Protein AF-C0QSA9-F1 (afdb_monomer_lite)

Radius of gyration: 30.28 Å; chains: 1; bounding box: 62×35×72 Å

pLDDT: mean 85.85, std 12.79, range [41.34, 97.25]

Organism: Persephonella marina (strain DSM 14350 / EX-H1) (NCBI:txid123214)

Foldseek 3Di:
DLVLLVVQQVVLQKDFLVSSLVVCCVDPCVPVDSVVSSVVSVVSVVVCVVVLQWDDLDDRMIGGPVCSVPNVVRADWDAAPQPRDTDHDPDPPDRHRDPVSVVVVVVVVVVVVVVVVCPDLLNPDDDPVLLVVLCVQCVVVLLDDDPVSLVVSCVVVVGHSVSSNVSSVVVSCVVVVNDD

Secondary structure (DSSP, 8-state):
-HHHHHHHHHHHSEEEHHHHHHHHHTSGGGGS-HHHHHHHHHHHHHHHHHTTSEEEEETTEEEEGGGSSSGGGSS--EE-TTT--EE--SSTT---SSHHHHHHHHHHHHHHHHHHHHTSGGGSPPPHHHHHHHHHHHTTTTT---HHHHHHHHHHHT--HHHHHHHHHHHHHHHTT---

Structure (mmCIF, N/CA/C/O backbone):
data_AF-C0QSA9-F1
#
_entry.id   AF-C0QSA9-F1
#
loop_
_atom_site.group_PDB
_atom_site.id
_atom_site.type_symbol
_atom_site.label_atom_id
_atom_site.label_alt_id
_atom_site.label_comp_id
_atom_site.label_asym_id
_atom_site.label_entity_id
_atom_site.label_seq_id
_atom_site.pdbx_PDB_ins_code
_atom_site.Cartn_x
_atom_site.Cartn_y
_atom_site.Cartn_z
_atom_site.occupancy
_atom_site.B_iso_or_equiv
_atom_site.auth_seq_id
_atom_site.auth_comp_id
_atom_site.auth_asym_id
_atom_site.auth_atom_id
_atom_site.pdbx_PDB_model_num
ATOM 1 N N . MET A 1 1 ? -16.599 -14.037 15.819 1.00 85.94 1 MET A N 1
ATOM 2 C CA . MET A 1 1 ? -15.685 -13.136 15.076 1.00 85.94 1 MET A CA 1
ATOM 3 C C . MET A 1 1 ? -15.832 -11.675 15.493 1.00 85.94 1 MET A C 1
ATOM 5 O O . MET A 1 1 ? -14.821 -11.103 15.858 1.00 85.94 1 MET A O 1
ATOM 9 N N . LYS A 1 2 ? -17.040 -11.083 15.511 1.00 92.06 2 LYS A N 1
ATOM 10 C CA . LYS A 1 2 ? -17.256 -9.660 15.864 1.00 92.06 2 LYS A CA 1
ATOM 11 C C . LYS A 1 2 ? -16.536 -9.198 17.144 1.00 92.06 2 LYS A C 1
ATOM 13 O O . LYS A 1 2 ? -15.816 -8.214 17.084 1.00 92.06 2 LYS A O 1
ATOM 18 N N . ASN A 1 3 ? -16.629 -9.951 18.245 1.00 93.38 3 ASN A N 1
ATOM 19 C CA . ASN A 1 3 ? -15.932 -9.614 19.500 1.00 93.38 3 ASN A CA 1
ATOM 20 C C . ASN A 1 3 ? -14.403 -9.563 19.343 1.00 93.38 3 ASN A C 1
ATOM 22 O O . ASN A 1 3 ? -13.754 -8.721 19.945 1.00 93.38 3 ASN A O 1
ATOM 26 N N . VAL A 1 4 ? -13.840 -10.423 18.489 1.00 94.31 4 VAL A N 1
ATOM 27 C CA . VAL A 1 4 ? -12.398 -10.446 18.191 1.00 94.31 4 VAL A CA 1
ATOM 28 C C . VAL A 1 4 ? -12.001 -9.251 17.318 1.00 94.31 4 VAL A C 1
ATOM 30 O O . VAL A 1 4 ? -10.972 -8.626 17.549 1.00 94.31 4 VAL A O 1
ATOM 33 N N . ILE A 1 5 ? -12.839 -8.892 16.339 1.00 95.19 5 ILE A N 1
ATOM 34 C CA . ILE A 1 5 ? -12.647 -7.672 15.538 1.00 95.19 5 ILE A CA 1
ATOM 35 C C . ILE A 1 5 ? -12.651 -6.450 16.467 1.00 95.19 5 ILE A C 1
ATOM 37 O O . ILE A 1 5 ? -11.728 -5.642 16.422 1.00 95.19 5 ILE A O 1
ATOM 41 N N . TRP A 1 6 ? -13.646 -6.359 17.354 1.00 96.56 6 TRP A N 1
ATOM 42 C CA . TRP A 1 6 ? -13.759 -5.278 18.331 1.00 96.56 6 TRP A CA 1
ATOM 43 C C . TRP A 1 6 ? -12.548 -5.200 19.261 1.00 96.56 6 TRP A C 1
ATOM 45 O O . TRP A 1 6 ? -11.992 -4.121 19.427 1.00 96.56 6 TRP A O 1
ATOM 55 N N . SER A 1 7 ? -12.071 -6.327 19.803 1.00 96.38 7 SER A N 1
ATOM 56 C CA . SER A 1 7 ? -10.890 -6.319 20.676 1.00 96.38 7 SER A CA 1
ATOM 57 C C . SER A 1 7 ? -9.641 -5.780 19.975 1.00 96.38 7 SER A C 1
ATOM 59 O O . SER A 1 7 ? -8.853 -5.072 20.598 1.00 96.38 7 SER A O 1
ATOM 61 N N . PHE A 1 8 ? -9.465 -6.059 18.677 1.00 96.12 8 PHE A N 1
ATOM 62 C CA . PHE A 1 8 ? -8.352 -5.493 17.910 1.00 96.12 8 PHE A CA 1
ATOM 63 C C . PHE A 1 8 ? -8.518 -3.995 17.655 1.00 96.12 8 PHE A C 1
ATOM 65 O O . PHE A 1 8 ? -7.554 -3.246 17.803 1.00 96.12 8 PHE A O 1
ATOM 72 N N . MET A 1 9 ? -9.735 -3.545 17.340 1.00 95.81 9 MET A N 1
ATOM 73 C CA . MET A 1 9 ? -10.041 -2.118 17.188 1.00 95.81 9 MET A CA 1
ATOM 74 C C . MET A 1 9 ? -9.747 -1.349 18.484 1.00 95.81 9 MET A C 1
ATOM 76 O O . MET A 1 9 ? -9.061 -0.330 18.447 1.00 95.81 9 MET A O 1
ATOM 80 N N . VAL A 1 10 ? -10.182 -1.880 19.633 1.00 95.75 10 VAL A N 1
ATOM 81 C CA . VAL A 1 10 ? -9.932 -1.275 20.949 1.00 95.75 10 VAL A CA 1
ATOM 82 C C . VAL A 1 10 ? -8.443 -1.242 21.277 1.00 95.75 10 VAL A C 1
ATOM 84 O O . VAL A 1 10 ? -7.925 -0.202 21.673 1.00 95.75 10 VAL A O 1
ATOM 87 N N . LYS A 1 11 ? -7.729 -2.353 21.052 1.00 95.12 11 LYS A N 1
ATOM 88 C CA . LYS A 1 11 ? -6.282 -2.433 21.290 1.00 95.12 11 LYS A CA 1
ATOM 89 C C . LYS A 1 11 ? -5.503 -1.403 20.469 1.00 95.12 11 LYS A C 1
ATOM 91 O O . LYS A 1 11 ? -4.544 -0.826 20.974 1.00 95.12 11 LYS A O 1
ATOM 96 N N . ARG A 1 12 ? -5.893 -1.191 19.209 1.00 94.06 12 ARG A N 1
ATOM 97 C CA . ARG A 1 12 ? -5.210 -0.257 18.304 1.00 94.06 12 ARG A CA 1
ATOM 98 C C . ARG A 1 12 ? -5.543 1.203 18.570 1.00 94.06 12 ARG A C 1
ATOM 100 O O . ARG A 1 12 ? -4.683 2.039 18.323 1.00 94.06 12 ARG A O 1
ATOM 107 N N . LYS A 1 13 ? -6.745 1.510 19.073 1.00 96.06 13 LYS A N 1
ATOM 108 C CA . LYS A 1 13 ? -7.295 2.869 19.268 1.00 96.06 13 LYS A CA 1
ATOM 109 C C . LYS A 1 13 ? -7.546 3.613 17.953 1.00 96.06 13 LYS A C 1
ATOM 111 O O . LYS A 1 13 ? -8.658 4.082 17.728 1.00 96.06 13 LYS A O 1
ATOM 116 N N . VAL A 1 14 ? -6.550 3.647 17.070 1.00 96.12 14 VAL A N 1
ATOM 117 C CA . VAL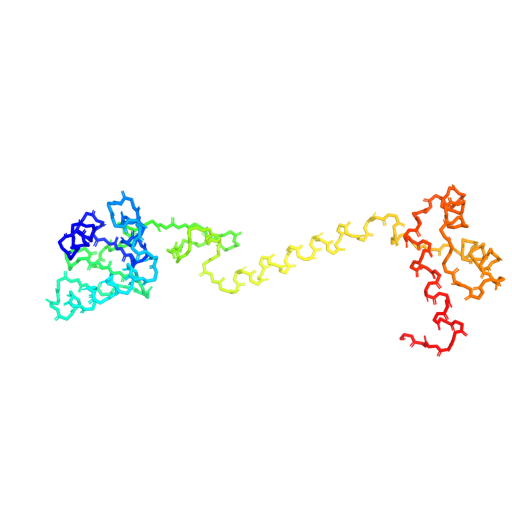 A 1 14 ? -6.589 4.189 15.709 1.00 96.12 14 VAL A CA 1
ATOM 118 C C . VAL A 1 14 ? -6.117 3.108 14.742 1.00 96.12 14 VAL A C 1
ATOM 120 O O . VAL A 1 14 ? -5.116 2.434 14.980 1.00 96.12 14 VAL A O 1
ATOM 123 N N . PHE A 1 15 ? -6.867 2.878 13.670 1.00 95.06 15 PHE A N 1
ATOM 124 C CA . PHE A 1 15 ? -6.645 1.736 12.791 1.00 95.06 15 PHE A CA 1
ATOM 125 C C . PHE A 1 15 ? -7.209 1.958 11.389 1.00 95.06 15 PHE A C 1
ATOM 127 O O . PHE A 1 15 ? -8.182 2.680 11.173 1.00 95.06 15 PHE A O 1
ATOM 134 N N . THR A 1 16 ? -6.644 1.239 10.425 1.00 93.94 16 THR A N 1
ATOM 135 C CA . THR A 1 16 ? -7.266 1.003 9.121 1.00 93.94 16 THR A CA 1
ATOM 136 C C . THR A 1 16 ? -7.980 -0.350 9.110 1.00 93.94 16 THR A C 1
ATOM 138 O O . THR A 1 16 ? -7.685 -1.251 9.901 1.00 93.94 16 THR A O 1
ATOM 141 N N . ALA A 1 17 ? -8.899 -0.560 8.162 1.00 93.94 17 ALA A N 1
ATOM 142 C CA . ALA A 1 17 ? -9.533 -1.872 7.989 1.00 93.94 17 ALA A CA 1
ATOM 143 C C . ALA A 1 17 ? -8.502 -2.986 7.725 1.00 93.94 17 ALA A C 1
ATOM 145 O O . ALA A 1 17 ? -8.696 -4.133 8.122 1.00 93.94 17 ALA A O 1
ATOM 146 N N . LYS A 1 18 ? -7.394 -2.653 7.058 1.00 91.00 18 LYS A N 1
ATOM 147 C CA . LYS A 1 18 ? -6.325 -3.601 6.746 1.00 91.00 18 LYS A CA 1
ATOM 148 C C . LYS A 1 18 ? -5.562 -4.029 7.996 1.00 91.00 18 LYS A C 1
ATOM 150 O O . LYS A 1 18 ? -5.231 -5.206 8.100 1.00 91.00 18 LYS A O 1
ATOM 155 N N . ASP A 1 19 ? -5.317 -3.113 8.924 1.00 92.00 19 ASP A N 1
ATOM 156 C CA . ASP A 1 19 ? -4.623 -3.422 10.176 1.00 92.00 19 ASP A CA 1
ATOM 157 C C . ASP A 1 19 ? -5.387 -4.473 10.980 1.00 92.00 19 ASP A C 1
ATOM 159 O O . ASP A 1 19 ? -4.824 -5.480 11.401 1.00 92.00 19 ASP A O 1
ATOM 163 N N . VAL A 1 20 ? -6.707 -4.298 11.078 1.00 94.25 20 VAL A N 1
ATOM 164 C CA . VAL A 1 20 ? -7.598 -5.248 11.755 1.00 94.25 20 VAL A CA 1
ATOM 165 C C . VAL A 1 20 ? -7.653 -6.592 11.017 1.00 94.25 20 VAL A C 1
ATOM 167 O O . VAL A 1 20 ? -7.683 -7.647 11.648 1.00 94.25 20 VAL A O 1
ATOM 170 N N . VAL A 1 21 ? -7.624 -6.591 9.678 1.00 93.56 21 VAL A N 1
ATOM 171 C CA . VAL A 1 21 ? -7.517 -7.833 8.889 1.00 93.56 21 VAL A CA 1
ATOM 172 C C . VAL A 1 21 ? -6.194 -8.550 9.169 1.00 93.56 21 VAL A C 1
ATOM 174 O O . VAL A 1 21 ? -6.209 -9.761 9.372 1.00 93.56 21 VAL A O 1
ATOM 177 N N . LYS A 1 22 ? -5.068 -7.827 9.214 1.00 91.56 22 LYS A N 1
ATOM 178 C CA . LYS A 1 22 ? -3.741 -8.395 9.505 1.00 91.56 22 LYS A CA 1
ATOM 179 C C . LYS A 1 22 ? -3.707 -9.036 10.894 1.00 91.56 22 LYS A C 1
ATOM 181 O O . LYS A 1 22 ? -3.193 -10.141 11.036 1.00 91.56 22 LYS A O 1
ATOM 186 N N . ASP A 1 23 ? -4.319 -8.400 11.890 1.00 92.81 23 ASP A N 1
ATOM 187 C CA . ASP A 1 23 ? -4.428 -8.980 13.232 1.00 92.81 23 ASP A CA 1
ATOM 188 C C . ASP A 1 23 ? -5.262 -10.269 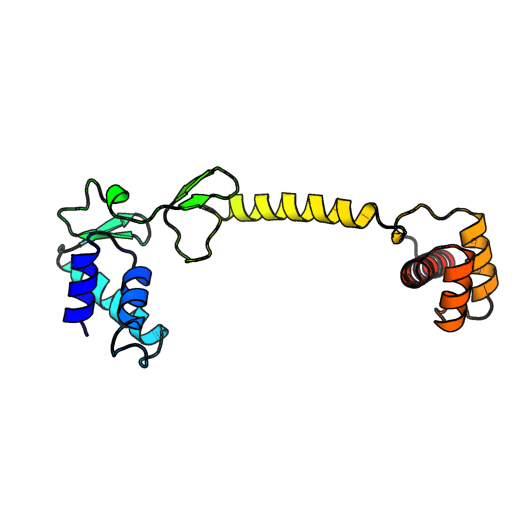13.238 1.00 92.81 23 ASP A C 1
ATOM 190 O O . ASP A 1 23 ? -4.884 -11.256 13.869 1.00 92.81 23 ASP A O 1
ATOM 194 N N . LEU A 1 24 ? -6.370 -10.304 12.489 1.00 92.19 24 LEU A N 1
ATOM 195 C CA . LEU A 1 24 ? -7.216 -11.497 12.365 1.00 92.19 24 LEU A CA 1
ATOM 196 C C . LEU A 1 24 ? -6.509 -12.652 11.648 1.00 92.19 24 LEU A C 1
ATOM 198 O O . LEU A 1 24 ? -6.748 -13.808 12.003 1.00 92.19 24 LEU A O 1
ATOM 202 N N . GLU A 1 25 ? -5.634 -12.367 10.682 1.00 89.06 25 GLU A N 1
ATOM 203 C CA . GLU A 1 25 ? -4.788 -13.377 10.028 1.00 89.06 25 GLU A CA 1
ATOM 204 C C . GLU A 1 25 ? -3.825 -14.058 11.017 1.00 89.06 25 GLU A C 1
ATOM 206 O O . GLU A 1 25 ? -3.464 -15.214 10.811 1.00 89.06 25 GLU A O 1
ATOM 211 N N . GLY A 1 26 ? -3.468 -13.398 12.124 1.00 85.75 26 GLY A N 1
ATOM 212 C CA . GLY A 1 26 ? -2.681 -13.982 13.216 1.00 85.75 26 GLY A CA 1
ATOM 213 C C . GLY A 1 26 ? -3.474 -14.885 14.170 1.00 85.75 26 GLY A C 1
ATOM 214 O O . GLY A 1 26 ? -2.907 -15.429 15.112 1.00 85.75 26 GLY A O 1
ATOM 215 N N . THR A 1 27 ? -4.782 -15.052 13.959 1.00 90.44 27 THR A N 1
ATOM 216 C CA . THR A 1 27 ? -5.660 -15.829 14.850 1.00 90.44 27 THR A CA 1
ATOM 217 C C . THR A 1 27 ? -6.143 -17.130 14.210 1.00 90.44 27 THR A C 1
ATOM 219 O O . THR A 1 27 ? -5.800 -17.476 13.076 1.00 90.44 27 THR A O 1
ATOM 222 N N . LYS A 1 28 ? -7.042 -17.839 14.909 1.00 89.06 28 LYS A N 1
ATOM 223 C CA . LYS A 1 28 ? -7.731 -19.017 14.372 1.00 89.06 28 LYS A CA 1
ATOM 224 C C . LYS A 1 28 ? -8.462 -18.760 13.051 1.00 89.06 28 LYS A C 1
ATOM 226 O O . LYS A 1 28 ? -8.716 -19.717 12.343 1.00 89.06 28 LYS A O 1
ATOM 231 N N . TYR A 1 29 ? -8.775 -17.514 12.687 1.00 89.62 29 TYR A N 1
ATOM 232 C CA . TYR A 1 29 ? -9.521 -17.187 11.465 1.00 89.62 29 TYR A CA 1
ATOM 233 C C . TYR A 1 29 ? -8.676 -17.148 10.181 1.00 89.62 29 TYR A C 1
ATOM 235 O O . TYR A 1 29 ? -9.238 -16.917 9.112 1.00 89.62 29 TYR A O 1
ATOM 243 N N . LYS A 1 30 ? -7.361 -17.410 10.245 1.00 86.69 30 LYS A N 1
ATOM 244 C CA . LYS A 1 30 ? -6.439 -17.345 9.093 1.00 86.69 30 LYS A CA 1
ATOM 245 C C . LYS A 1 30 ? -6.872 -18.143 7.853 1.00 86.69 30 LYS A C 1
ATOM 247 O O . LYS A 1 30 ? -6.516 -17.784 6.737 1.00 86.69 30 LYS A O 1
ATOM 252 N N . HIS A 1 31 ? -7.645 -19.211 8.041 1.00 87.62 31 HIS A N 1
ATOM 253 C CA . HIS A 1 31 ? -8.089 -20.114 6.976 1.00 87.62 31 HIS A CA 1
ATOM 254 C C . HIS A 1 31 ? -9.342 -19.630 6.227 1.00 87.62 31 HIS A C 1
ATOM 256 O O . HIS A 1 31 ? -9.654 -20.162 5.170 1.00 87.62 31 HIS A O 1
ATOM 262 N N . LEU A 1 32 ? -10.056 -18.611 6.722 1.00 84.94 32 LEU A N 1
ATOM 263 C CA . LEU A 1 32 ? -11.356 -18.196 6.168 1.00 84.94 32 LEU A CA 1
ATOM 264 C C . LEU A 1 32 ? -11.272 -17.380 4.865 1.00 84.94 32 LEU A C 1
ATOM 266 O O . LEU A 1 32 ? -12.285 -16.873 4.397 1.00 84.94 32 LEU A O 1
ATOM 270 N N . GLY A 1 33 ? -10.090 -17.253 4.260 1.00 87.00 33 GLY A N 1
ATOM 271 C CA . GLY A 1 33 ? -9.877 -16.489 3.032 1.00 87.00 33 GLY A CA 1
ATOM 272 C C . GLY A 1 33 ? -9.861 -14.972 3.265 1.00 87.00 33 GLY A C 1
ATOM 273 O O . GLY A 1 33 ? -10.740 -14.384 3.899 1.00 87.00 33 GLY A O 1
ATOM 274 N N . LYS A 1 34 ? -8.855 -14.290 2.704 1.00 88.31 34 LYS A N 1
ATOM 275 C CA . LYS A 1 34 ? -8.623 -12.855 2.961 1.00 88.31 34 LYS A CA 1
ATOM 276 C C . LYS A 1 34 ? -9.799 -11.963 2.551 1.00 88.31 34 LYS A C 1
ATOM 278 O O . LYS A 1 34 ? -10.089 -10.978 3.229 1.00 88.31 34 LYS A O 1
ATOM 283 N N . ALA A 1 35 ? -10.478 -12.296 1.452 1.00 91.38 35 ALA A N 1
ATOM 284 C CA . ALA A 1 35 ? -11.623 -11.532 0.955 1.00 91.38 35 ALA A CA 1
ATOM 285 C C . ALA A 1 35 ? -12.808 -11.572 1.933 1.00 91.38 35 ALA A C 1
ATOM 287 O O . ALA A 1 35 ? -13.397 -10.534 2.234 1.00 91.38 35 ALA A O 1
ATOM 288 N N . PHE A 1 36 ? -13.104 -12.749 2.489 1.00 93.38 36 PHE A N 1
ATOM 289 C CA . PHE A 1 36 ? -14.175 -12.923 3.465 1.00 93.38 36 PHE A CA 1
ATOM 290 C C . PHE A 1 36 ? -13.892 -12.142 4.752 1.00 93.38 36 PHE A C 1
ATOM 292 O O . PHE A 1 36 ? -14.740 -11.367 5.197 1.00 93.38 36 PHE A O 1
ATOM 299 N N . ILE A 1 37 ? -12.682 -12.278 5.313 1.00 93.75 37 ILE A N 1
ATOM 300 C CA . ILE A 1 37 ? -12.270 -11.549 6.525 1.00 93.75 37 ILE A CA 1
ATOM 301 C C . ILE A 1 37 ? -12.379 -10.039 6.294 1.00 93.75 37 ILE A C 1
ATOM 303 O O . ILE A 1 37 ? -12.970 -9.329 7.106 1.00 93.75 37 ILE A O 1
ATOM 307 N N . ARG A 1 38 ? -11.877 -9.547 5.155 1.00 93.88 38 ARG A N 1
ATOM 308 C CA . ARG A 1 38 ? -11.949 -8.127 4.786 1.00 93.88 38 ARG A CA 1
ATOM 309 C C . ARG A 1 38 ? -13.386 -7.615 4.741 1.00 93.88 38 ARG A C 1
ATOM 311 O O . ARG A 1 38 ? -13.646 -6.538 5.273 1.00 93.88 38 ARG A O 1
ATOM 318 N N . ASN A 1 39 ? -14.303 -8.363 4.132 1.00 95.31 39 ASN A N 1
ATOM 319 C CA . ASN A 1 39 ? -15.709 -7.968 4.065 1.00 95.31 39 ASN A CA 1
ATOM 320 C C . ASN A 1 39 ? -16.332 -7.927 5.464 1.00 95.31 39 ASN A C 1
ATOM 322 O O . ASN A 1 39 ? -16.917 -6.914 5.832 1.00 95.31 39 ASN A O 1
ATOM 326 N N . LYS A 1 40 ? -16.094 -8.948 6.299 1.00 95.69 40 LYS A N 1
ATOM 327 C CA . LYS A 1 40 ? -16.586 -8.960 7.687 1.00 95.69 40 LYS A CA 1
ATOM 328 C C . LYS A 1 40 ? -16.047 -7.802 8.526 1.00 95.69 40 LYS A C 1
ATOM 330 O O . LYS A 1 40 ? -16.802 -7.230 9.308 1.00 95.69 40 LYS A O 1
ATOM 335 N N . VAL A 1 41 ? -14.776 -7.434 8.356 1.00 96.44 41 VAL A N 1
ATOM 336 C CA . VAL A 1 41 ? -14.188 -6.260 9.020 1.00 96.44 41 VAL A CA 1
ATOM 337 C C . VAL A 1 41 ? -14.846 -4.971 8.534 1.00 96.44 41 VAL A C 1
ATOM 339 O O . VAL A 1 41 ? -15.268 -4.168 9.360 1.00 96.44 41 VAL A O 1
ATOM 342 N N . LYS A 1 42 ? -14.992 -4.777 7.217 1.00 96.06 42 LYS A N 1
ATOM 343 C CA . LYS A 1 42 ? -15.643 -3.584 6.652 1.00 96.06 42 LYS A CA 1
ATOM 344 C C . LYS A 1 42 ? -17.091 -3.438 7.120 1.00 96.06 42 LYS A C 1
ATOM 346 O O . LYS A 1 42 ? -17.486 -2.347 7.520 1.00 96.06 42 LYS A O 1
ATOM 351 N N . ASP A 1 43 ? -17.858 -4.524 7.113 1.00 96.75 43 ASP A N 1
ATOM 352 C CA . ASP A 1 43 ? -19.247 -4.527 7.581 1.00 96.75 43 ASP A CA 1
ATOM 353 C C . ASP A 1 43 ? -19.333 -4.176 9.067 1.00 96.75 43 ASP A C 1
ATOM 355 O O . ASP A 1 43 ? -20.205 -3.416 9.487 1.00 96.75 43 ASP A O 1
ATOM 359 N N . PHE A 1 44 ? -18.403 -4.695 9.873 1.00 97.25 44 PHE A N 1
ATOM 360 C CA . PHE A 1 44 ? -18.359 -4.386 11.295 1.00 97.25 44 PHE A CA 1
ATOM 361 C C . PHE A 1 44 ? -17.963 -2.929 11.557 1.00 97.25 44 PHE A C 1
ATOM 363 O O . PHE A 1 44 ? -18.614 -2.273 12.363 1.00 97.25 44 PHE A O 1
ATOM 370 N N . ILE A 1 45 ? -16.976 -2.387 10.837 1.00 96.81 45 ILE A N 1
ATOM 371 C CA . ILE A 1 45 ? -16.604 -0.964 10.907 1.00 96.81 45 ILE A CA 1
ATOM 372 C C . ILE A 1 45 ? -17.807 -0.078 10.563 1.00 96.81 45 ILE A C 1
ATOM 374 O O . ILE A 1 45 ? -18.105 0.845 11.314 1.00 96.81 45 ILE A O 1
ATOM 378 N N . LYS A 1 46 ? -18.556 -0.389 9.495 1.00 96.69 46 LYS A N 1
ATOM 379 C CA . LYS A 1 46 ? -19.787 0.344 9.142 1.00 96.69 46 LYS A CA 1
ATOM 380 C C . LYS A 1 46 ? -20.813 0.341 10.279 1.00 96.69 46 LYS A C 1
ATOM 382 O O . LYS A 1 46 ? -21.386 1.382 10.582 1.00 96.69 46 LYS A O 1
ATOM 387 N N . GLN A 1 47 ? -21.012 -0.804 10.938 1.00 96.56 47 GLN A N 1
ATOM 388 C CA . GLN A 1 47 ? -21.907 -0.906 12.099 1.00 96.56 47 GLN A CA 1
ATOM 389 C C . GLN A 1 47 ? -21.435 -0.033 13.270 1.00 96.56 47 GLN A C 1
ATOM 391 O O . GLN A 1 47 ? -22.263 0.576 13.938 1.00 96.56 47 GLN A O 1
ATOM 396 N N . GLN A 1 48 ? -20.127 0.035 13.524 1.00 96.25 48 GLN A N 1
ATOM 397 C CA . GLN A 1 48 ? -19.568 0.851 14.608 1.00 96.25 48 GLN A CA 1
ATOM 398 C C . GLN A 1 48 ? -19.612 2.355 14.299 1.00 96.25 48 GLN A C 1
ATOM 400 O O . GLN A 1 48 ? -19.910 3.147 15.188 1.00 96.25 48 GLN A O 1
ATOM 405 N N . LEU A 1 49 ? -19.410 2.744 13.036 1.00 96.06 49 LEU A N 1
ATOM 406 C CA . LEU A 1 49 ? -19.612 4.125 12.583 1.00 96.06 49 LEU A CA 1
ATOM 407 C C . LEU A 1 49 ? -21.062 4.569 12.796 1.00 96.06 49 LEU A C 1
ATOM 409 O O . LEU A 1 49 ? -21.299 5.630 13.360 1.00 96.06 49 LEU A O 1
ATOM 413 N N . TYR A 1 50 ? -22.033 3.731 12.413 1.00 96.19 50 TYR A N 1
ATOM 414 C CA . TYR A 1 50 ? -23.455 4.022 12.624 1.00 96.19 50 TYR A CA 1
ATOM 415 C C . TYR A 1 50 ? -23.807 4.190 14.110 1.00 96.19 50 TYR A C 1
ATOM 417 O O . TYR A 1 50 ? -24.607 5.044 14.471 1.00 96.19 50 TYR A O 1
ATOM 425 N N . LYS A 1 51 ? -23.170 3.406 14.987 1.00 94.94 51 LYS A N 1
ATOM 426 C CA . LYS A 1 51 ? -23.334 3.497 16.446 1.00 94.94 51 LYS A CA 1
ATOM 427 C C . LYS A 1 51 ? -22.535 4.633 17.096 1.00 94.94 51 LYS A C 1
ATOM 429 O O . LYS A 1 51 ? -22.574 4.754 18.316 1.00 94.94 51 LYS A O 1
ATOM 434 N N . ALA A 1 52 ? -21.782 5.414 16.319 1.00 93.50 52 ALA A N 1
ATOM 435 C CA . ALA A 1 52 ? -20.893 6.471 16.804 1.00 93.50 52 ALA A CA 1
ATOM 436 C C . ALA A 1 52 ? -19.869 6.011 17.869 1.00 93.50 52 ALA A C 1
ATOM 438 O O . ALA A 1 52 ? -19.420 6.807 18.697 1.00 93.50 52 ALA A O 1
ATOM 439 N N . THR A 1 53 ? -19.484 4.728 17.858 1.00 93.81 53 THR A N 1
ATOM 440 C CA . THR A 1 53 ? -18.434 4.188 18.744 1.00 93.81 53 THR A CA 1
ATOM 441 C C . THR A 1 53 ? -17.031 4.439 18.187 1.00 93.81 53 THR A C 1
ATOM 443 O O . THR A 1 53 ? -16.055 4.499 18.937 1.00 93.81 53 THR A O 1
ATOM 446 N N . ILE A 1 54 ? -16.933 4.623 16.870 1.00 96.75 54 ILE A N 1
ATOM 447 C CA . ILE A 1 54 ? -15.729 5.035 16.146 1.00 96.75 54 ILE A CA 1
ATOM 448 C C . ILE A 1 54 ? -16.065 6.184 15.196 1.00 96.75 54 ILE A C 1
ATOM 450 O O . ILE A 1 54 ? -17.217 6.339 14.791 1.00 96.75 54 ILE A O 1
ATOM 454 N N . THR A 1 55 ? -15.042 6.922 14.778 1.00 96.50 55 THR A N 1
ATOM 455 C CA . THR A 1 55 ? -15.144 8.044 13.839 1.00 96.50 55 THR A CA 1
ATOM 456 C C . THR A 1 55 ? -14.116 7.885 12.721 1.00 96.50 55 THR A C 1
ATOM 458 O O . THR A 1 55 ? -13.015 7.375 12.943 1.00 96.50 55 THR A O 1
ATOM 461 N N . ALA A 1 56 ? -14.464 8.313 11.506 1.00 96.06 56 ALA A N 1
ATOM 462 C CA . ALA A 1 56 ? -13.505 8.454 10.414 1.00 96.06 56 ALA A CA 1
ATOM 463 C C . ALA A 1 56 ? -12.723 9.763 10.596 1.00 96.06 56 ALA A C 1
ATOM 465 O O . ALA A 1 56 ? -13.316 10.838 10.592 1.00 96.06 56 ALA A O 1
ATOM 466 N N . VAL A 1 57 ? -11.408 9.662 10.779 1.00 94.94 57 VAL A N 1
ATOM 467 C CA . VAL A 1 57 ? -10.526 10.817 11.046 1.00 94.94 57 VAL A CA 1
ATOM 468 C C . VAL A 1 57 ? -9.752 11.263 9.807 1.00 94.94 57 VAL A C 1
ATOM 470 O O . VAL A 1 57 ? -9.318 12.405 9.710 1.00 94.94 57 VAL A O 1
ATOM 473 N N . SER A 1 58 ? -9.587 10.357 8.844 1.00 92.31 58 SER A N 1
ATOM 474 C CA . SER A 1 58 ? -8.986 10.609 7.536 1.00 92.31 58 SER A CA 1
ATOM 475 C C . SER A 1 58 ? -9.425 9.509 6.562 1.00 92.31 58 SER A C 1
ATOM 477 O O . SER A 1 58 ? -10.121 8.562 6.945 1.00 92.31 58 SER A O 1
ATOM 479 N N . GLU A 1 59 ? -9.040 9.612 5.291 1.00 89.62 59 GLU A N 1
ATOM 480 C CA . GLU A 1 59 ? -9.432 8.657 4.256 1.00 89.62 59 GLU A CA 1
ATOM 481 C C . GLU A 1 59 ? -8.952 7.234 4.595 1.00 89.62 59 GLU A C 1
ATOM 483 O O . GLU A 1 59 ? -7.762 6.925 4.589 1.00 89.62 59 GLU A O 1
ATOM 488 N N . GLY A 1 60 ? -9.903 6.348 4.911 1.00 90.38 60 GLY A N 1
ATOM 489 C CA . GLY A 1 60 ? -9.622 4.954 5.267 1.00 90.38 60 GLY A CA 1
ATOM 490 C C . GLY A 1 60 ? -9.029 4.739 6.667 1.00 90.38 60 GLY A C 1
ATOM 491 O O . GLY A 1 60 ? -8.667 3.601 6.984 1.00 90.38 60 GLY A O 1
ATOM 492 N N . ILE A 1 61 ? -8.960 5.789 7.494 1.00 94.88 61 ILE A N 1
ATOM 493 C CA . ILE A 1 61 ? -8.440 5.755 8.867 1.00 94.88 61 ILE A CA 1
ATOM 494 C C . ILE A 1 61 ? -9.582 6.005 9.851 1.00 94.88 61 ILE A C 1
ATOM 496 O O . ILE A 1 61 ? -10.324 6.985 9.746 1.00 94.88 61 ILE A O 1
ATOM 500 N N . PHE A 1 62 ? -9.701 5.115 10.831 1.00 96.56 62 PHE A N 1
ATOM 501 C CA . PHE A 1 62 ? -10.741 5.144 11.848 1.00 96.56 62 PHE A CA 1
ATOM 502 C C . PHE A 1 62 ? -10.113 5.235 13.233 1.00 96.56 62 PHE A C 1
ATOM 504 O O . PHE A 1 62 ? -9.063 4.645 13.484 1.00 96.56 62 PHE A O 1
ATOM 511 N N . ALA A 1 63 ? -10.774 5.939 14.141 1.00 97.12 63 ALA A N 1
ATOM 512 C CA . ALA A 1 63 ? -10.370 6.047 15.535 1.00 97.12 63 ALA A CA 1
ATOM 513 C C . ALA A 1 63 ? -11.554 5.746 16.453 1.00 97.12 63 ALA A C 1
ATOM 515 O O . ALA A 1 63 ? -12.701 6.045 16.116 1.00 97.12 63 ALA A O 1
ATOM 516 N N . LEU A 1 64 ? -11.281 5.186 17.629 1.00 96.62 64 LEU A N 1
ATOM 517 C CA . LEU A 1 64 ? -12.205 5.278 18.757 1.00 96.62 64 LEU A CA 1
ATOM 518 C C . LEU A 1 64 ? -12.489 6.756 19.051 1.00 96.62 64 LEU A C 1
ATOM 520 O O . LEU A 1 64 ? -11.593 7.593 18.936 1.00 96.62 64 LEU A O 1
ATOM 524 N N . ARG A 1 65 ? -13.722 7.073 19.455 1.00 93.44 65 ARG A N 1
ATOM 525 C CA . ARG A 1 65 ? -14.181 8.460 19.646 1.00 93.44 65 ARG A CA 1
ATOM 526 C C . ARG A 1 65 ? -13.259 9.296 20.546 1.00 93.44 65 ARG A C 1
ATOM 528 O O . ARG A 1 65 ? -12.996 10.450 20.231 1.00 93.44 65 ARG A O 1
ATOM 535 N N . GLU A 1 66 ? -12.740 8.697 21.614 1.00 93.81 66 GLU A N 1
ATOM 536 C CA . GLU A 1 66 ? -11.829 9.332 22.583 1.00 93.81 66 GLU A CA 1
ATOM 537 C C . GLU A 1 66 ? -10.464 9.716 21.992 1.00 93.81 66 GLU A C 1
ATOM 539 O O . GLU A 1 66 ? -9.817 10.626 22.490 1.00 93.81 66 GLU A O 1
ATOM 544 N N . TYR A 1 67 ? -10.040 9.042 20.921 1.00 95.12 67 TYR A N 1
ATOM 545 C CA . TYR A 1 67 ? -8.727 9.203 20.287 1.00 95.12 67 TYR A CA 1
ATOM 546 C C . TYR A 1 67 ? -8.821 9.919 18.934 1.00 95.12 67 TYR A C 1
ATOM 548 O O . TYR A 1 67 ? -7.863 9.941 18.164 1.00 95.12 67 TYR A O 1
ATOM 556 N N . ALA A 1 68 ? -9.996 10.452 18.589 1.00 92.62 68 ALA A N 1
ATOM 557 C CA . ALA A 1 68 ? -10.231 11.058 17.285 1.00 92.62 68 ALA A CA 1
ATOM 558 C C . ALA A 1 68 ? -9.516 12.408 17.117 1.00 92.62 68 ALA A C 1
ATOM 560 O O . ALA A 1 68 ? -9.139 12.759 16.003 1.00 92.62 68 ALA A O 1
ATOM 561 N N . THR A 1 69 ? -9.316 13.158 18.203 1.00 93.38 69 THR A N 1
ATOM 562 C CA . THR A 1 69 ? -8.708 14.498 18.183 1.00 93.38 69 THR A CA 1
ATOM 563 C C . THR A 1 69 ? -7.202 14.464 17.943 1.00 93.38 69 THR A C 1
ATOM 565 O O . THR A 1 69 ? -6.680 15.334 17.254 1.00 93.38 69 THR A O 1
ATOM 568 N N . ASP A 1 70 ? -6.499 13.454 18.454 1.00 94.00 70 ASP A N 1
ATOM 569 C CA . ASP A 1 70 ? -5.047 13.308 18.325 1.00 94.00 70 ASP A CA 1
ATOM 570 C C . ASP A 1 70 ? -4.632 11.967 17.701 1.00 94.00 70 ASP A C 1
ATOM 572 O O . ASP A 1 70 ? -3.556 11.425 17.973 1.00 94.00 70 ASP A O 1
ATOM 576 N N . TRP A 1 71 ? -5.479 11.467 16.796 1.00 93.62 71 TRP A N 1
ATOM 577 C CA . TRP A 1 71 ? -5.360 10.157 16.154 1.00 93.62 71 TRP A CA 1
ATOM 578 C C . TRP A 1 71 ? -3.985 9.885 15.532 1.00 93.62 71 TRP A C 1
ATOM 580 O O . TRP A 1 71 ? -3.501 8.751 15.524 1.00 93.62 71 TRP A O 1
ATOM 590 N N . GLU A 1 72 ? -3.331 10.932 15.032 1.00 91.81 72 GLU A N 1
ATOM 591 C CA . GLU A 1 72 ? -2.027 10.857 14.385 1.00 91.81 72 GLU A CA 1
ATOM 592 C C . GLU A 1 72 ? -0.915 10.307 15.286 1.00 91.81 72 GLU A C 1
ATOM 594 O O . GLU A 1 72 ? 0.060 9.766 14.766 1.00 91.81 72 GLU A O 1
ATOM 599 N N . LYS A 1 73 ? -1.051 10.422 16.614 1.00 91.25 73 LYS A N 1
ATOM 600 C CA . LYS A 1 73 ? -0.068 9.912 17.585 1.00 91.25 73 LYS A CA 1
ATOM 601 C C . LYS A 1 73 ? -0.095 8.391 17.726 1.00 91.25 73 LYS A C 1
ATOM 603 O O . LYS A 1 73 ? 0.866 7.803 18.215 1.00 91.25 73 LYS A O 1
ATOM 608 N N . TYR A 1 74 ? -1.198 7.757 17.335 1.00 90.38 74 TYR A N 1
ATOM 609 C CA . TYR A 1 74 ? -1.461 6.340 17.598 1.00 90.38 74 TYR A CA 1
ATOM 610 C C . TYR A 1 74 ? -1.324 5.456 16.358 1.00 90.38 74 TYR A C 1
ATOM 612 O O . TYR A 1 74 ? -1.497 4.241 16.452 1.00 90.38 74 TYR A O 1
ATOM 620 N N . ILE A 1 75 ? -1.022 6.042 15.200 1.00 89.69 75 ILE A N 1
ATOM 621 C CA . ILE A 1 75 ? -0.914 5.320 13.936 1.00 89.69 75 ILE A CA 1
ATOM 622 C C . ILE A 1 75 ? 0.514 5.341 13.401 1.00 89.69 75 ILE A C 1
ATOM 624 O O . ILE A 1 75 ? 1.232 6.335 13.498 1.00 89.69 75 ILE A O 1
ATOM 628 N N . GLU A 1 76 ? 0.929 4.226 12.807 1.00 87.62 76 GLU A N 1
ATOM 629 C CA . GLU A 1 76 ? 2.252 4.105 12.205 1.00 87.62 76 GLU A CA 1
ATOM 630 C C . GLU A 1 76 ? 2.347 4.981 10.946 1.00 87.62 76 GLU A C 1
ATOM 632 O O . GLU A 1 76 ? 1.651 4.760 9.950 1.00 87.62 76 GLU A O 1
ATOM 637 N N . LYS A 1 77 ? 3.243 5.970 10.986 1.00 90.75 77 LYS A N 1
ATOM 638 C CA . LYS A 1 77 ? 3.601 6.805 9.838 1.00 90.75 77 LYS A CA 1
ATOM 639 C C . LYS A 1 77 ? 4.919 6.322 9.229 1.00 90.75 77 LYS A C 1
ATOM 641 O O . LYS A 1 77 ? 5.833 5.900 9.932 1.00 90.75 77 LYS A O 1
ATOM 646 N N . LYS A 1 78 ? 5.041 6.422 7.906 1.00 91.19 78 LYS A N 1
ATOM 647 C CA . LYS A 1 78 ? 6.290 6.196 7.162 1.00 91.19 78 LYS A CA 1
ATOM 648 C C . LYS A 1 78 ? 6.712 7.470 6.448 1.00 91.19 78 LYS A C 1
ATOM 650 O O . LYS A 1 78 ? 5.875 8.296 6.096 1.00 91.19 78 LYS A O 1
ATOM 655 N N . LYS A 1 79 ? 8.009 7.609 6.176 1.00 93.44 79 LYS A N 1
ATOM 656 C CA . LYS A 1 79 ? 8.533 8.694 5.338 1.00 93.44 79 LYS A CA 1
ATOM 657 C C . LYS A 1 79 ? 8.495 8.297 3.868 1.00 93.44 79 LYS A C 1
ATOM 659 O O . LYS A 1 79 ? 8.849 7.176 3.502 1.00 93.44 79 LYS A O 1
ATOM 664 N N . CYS A 1 80 ? 8.040 9.207 3.014 1.00 91.31 80 CYS A N 1
ATOM 665 C CA . CYS A 1 80 ? 8.056 8.995 1.574 1.00 91.31 80 CYS A CA 1
ATOM 666 C C . CYS A 1 80 ? 9.493 8.991 1.043 1.00 91.31 80 CYS A C 1
ATOM 668 O O . CYS A 1 80 ? 10.231 9.941 1.268 1.00 91.31 80 CYS A O 1
ATOM 670 N N . ALA A 1 81 ? 9.842 7.992 0.231 1.00 87.69 81 ALA A N 1
ATOM 671 C CA . ALA A 1 81 ? 11.174 7.853 -0.366 1.00 87.69 81 ALA A CA 1
ATOM 672 C C . ALA A 1 81 ? 11.558 8.944 -1.394 1.00 87.69 81 ALA A C 1
ATOM 674 O O . ALA A 1 81 ? 12.645 8.883 -1.961 1.00 87.69 81 ALA A O 1
ATOM 675 N N . VAL A 1 82 ? 10.666 9.896 -1.689 1.00 89.62 82 VAL A N 1
ATOM 676 C CA . VAL A 1 82 ? 10.895 10.974 -2.670 1.00 89.62 82 VAL A CA 1
ATOM 677 C C . VAL A 1 82 ? 10.847 12.338 -2.002 1.00 89.62 82 VAL A C 1
ATOM 679 O O . VAL A 1 82 ? 11.811 13.087 -2.071 1.00 89.62 82 VAL A O 1
ATOM 682 N N . CYS A 1 83 ? 9.739 12.662 -1.333 1.00 90.81 83 CYS A N 1
ATOM 683 C CA . CYS A 1 83 ? 9.534 13.986 -0.745 1.00 90.81 83 CYS A CA 1
ATOM 684 C C . CYS A 1 83 ? 9.773 14.043 0.771 1.00 90.81 83 CYS A C 1
ATOM 686 O O . CYS A 1 83 ? 9.529 15.085 1.369 1.00 90.81 83 CYS A O 1
ATOM 688 N N . ASN A 1 84 ? 10.173 12.933 1.407 1.00 90.50 84 ASN A N 1
ATOM 689 C CA . ASN A 1 84 ? 10.395 12.790 2.854 1.00 90.50 84 ASN A CA 1
ATOM 690 C C . ASN A 1 84 ? 9.205 13.121 3.773 1.00 90.50 84 ASN A C 1
ATOM 692 O O . ASN A 1 84 ? 9.334 12.996 4.989 1.00 90.50 84 ASN A O 1
ATOM 696 N N . ARG A 1 85 ? 8.035 13.474 3.225 1.00 92.88 85 ARG A N 1
ATOM 697 C CA . ARG A 1 85 ? 6.820 13.710 4.013 1.00 92.88 85 ARG A CA 1
ATOM 698 C C . ARG A 1 85 ? 6.368 12.431 4.702 1.00 92.88 85 ARG A C 1
ATOM 700 O O . ARG A 1 85 ? 6.429 11.345 4.112 1.00 92.88 85 ARG A O 1
ATOM 707 N N . GLU A 1 86 ? 5.882 12.584 5.924 1.00 92.25 86 GLU A N 1
ATOM 708 C CA . GLU A 1 86 ? 5.232 11.509 6.658 1.00 92.25 86 GLU A CA 1
ATOM 709 C C . GLU A 1 86 ? 3.849 11.219 6.075 1.00 92.25 86 GLU A C 1
ATOM 711 O O . GLU A 1 86 ? 3.128 12.126 5.661 1.00 92.25 86 GLU A O 1
ATOM 716 N N . TYR A 1 87 ? 3.490 9.943 6.008 1.00 91.50 87 TYR A N 1
ATOM 717 C CA . TYR A 1 87 ? 2.176 9.497 5.562 1.00 91.50 87 TYR A CA 1
ATOM 718 C C . TYR A 1 87 ? 1.828 8.151 6.194 1.00 91.50 87 TYR A C 1
ATOM 720 O O . TYR A 1 87 ? 2.714 7.386 6.584 1.00 91.50 87 TYR A O 1
ATOM 728 N N . VAL A 1 88 ? 0.536 7.842 6.257 1.00 89.12 88 VAL A N 1
ATOM 729 C CA . VAL A 1 88 ? 0.052 6.530 6.694 1.00 89.12 88 VAL A CA 1
ATOM 730 C C . VAL A 1 88 ? -0.012 5.603 5.476 1.00 89.12 88 VAL A C 1
ATOM 732 O O . VAL A 1 88 ? -0.718 5.908 4.512 1.00 89.12 88 VAL A O 1
ATOM 735 N N . PRO A 1 89 ? 0.739 4.491 5.457 1.00 87.62 89 PRO A N 1
ATOM 736 C CA . PRO A 1 89 ? 0.784 3.613 4.298 1.00 87.62 89 PRO A CA 1
ATOM 737 C C . PRO A 1 89 ? -0.469 2.730 4.199 1.00 87.62 89 PRO A C 1
ATOM 739 O O . PRO A 1 89 ? -0.787 1.963 5.107 1.00 87.62 89 PRO A O 1
ATOM 742 N N . PHE A 1 90 ? -1.135 2.740 3.043 1.00 83.56 90 PHE A N 1
ATOM 743 C CA . PHE A 1 90 ? -2.222 1.804 2.740 1.00 83.56 90 PHE A CA 1
ATOM 744 C C . PHE A 1 90 ? -1.690 0.380 2.520 1.00 83.56 90 PHE A C 1
ATOM 746 O O . PHE A 1 90 ? -2.327 -0.605 2.898 1.00 83.56 90 PHE A O 1
ATOM 753 N N . GLU A 1 91 ? -0.483 0.229 1.967 1.00 82.44 91 GLU A N 1
ATOM 754 C CA . GLU A 1 91 ? 0.189 -1.059 1.740 1.00 82.44 91 GLU A CA 1
ATOM 755 C C . GLU A 1 91 ? 1.456 -1.204 2.593 1.00 82.44 91 GLU A C 1
ATOM 757 O O . GLU A 1 91 ? 2.164 -0.241 2.844 1.00 82.44 91 GLU A O 1
ATOM 762 N N . GLU A 1 92 ? 1.787 -2.420 3.043 1.00 78.38 92 GLU A N 1
ATOM 763 C CA . GLU A 1 92 ? 2.943 -2.620 3.944 1.00 78.38 92 GLU A CA 1
ATOM 764 C C . GLU A 1 92 ? 4.265 -2.211 3.280 1.00 78.38 92 GLU A C 1
ATOM 766 O O . GLU A 1 92 ? 5.127 -1.597 3.910 1.00 78.38 92 GLU A O 1
ATOM 771 N N . LYS A 1 93 ? 4.373 -2.492 1.978 1.00 84.69 93 LYS A N 1
ATOM 772 C CA . LYS A 1 93 ? 5.516 -2.158 1.125 1.00 84.69 93 LYS A CA 1
ATOM 773 C C . LYS A 1 93 ? 5.348 -0.817 0.402 1.00 84.69 93 LYS A C 1
ATOM 775 O O . LYS A 1 93 ? 6.085 -0.544 -0.544 1.00 84.69 93 LYS A O 1
ATOM 780 N N . GLN A 1 94 ? 4.375 0.010 0.796 1.00 89.31 94 GLN A N 1
ATOM 781 C CA . GLN A 1 94 ? 4.216 1.332 0.200 1.00 89.31 94 GLN A CA 1
ATOM 782 C C . GLN A 1 94 ? 5.443 2.184 0.539 1.00 89.31 94 GLN A C 1
ATOM 784 O O . GLN A 1 94 ? 5.826 2.306 1.700 1.00 89.31 94 GLN A O 1
ATOM 789 N N . MET A 1 95 ? 6.073 2.745 -0.494 1.00 90.25 95 MET A N 1
ATOM 790 C CA . MET A 1 95 ? 7.252 3.615 -0.360 1.00 90.25 95 MET A CA 1
ATOM 791 C C . MET A 1 95 ? 6.931 5.091 -0.627 1.00 90.25 95 MET A C 1
ATOM 793 O O . MET A 1 95 ? 7.736 5.976 -0.335 1.00 90.25 95 MET A O 1
ATOM 797 N N . PHE A 1 96 ? 5.762 5.372 -1.204 1.00 92.94 96 PHE A N 1
ATOM 798 C CA . PHE A 1 96 ? 5.406 6.688 -1.720 1.00 92.94 96 PHE A CA 1
ATOM 799 C C . PHE A 1 96 ? 4.100 7.170 -1.098 1.00 92.94 96 PHE A C 1
ATOM 801 O O . PHE A 1 96 ? 3.118 6.428 -1.086 1.00 92.94 96 PHE A O 1
ATOM 808 N N . CYS A 1 97 ? 4.071 8.424 -0.645 1.00 90.00 97 CYS A N 1
ATOM 809 C CA . CYS A 1 97 ? 2.858 9.033 -0.097 1.00 90.00 97 CYS A CA 1
ATOM 810 C C . CYS A 1 97 ? 1.795 9.309 -1.168 1.00 90.00 97 CYS A C 1
ATOM 812 O O . CYS A 1 97 ? 0.621 9.445 -0.850 1.00 90.00 97 CYS A O 1
ATOM 814 N N . SER A 1 98 ? 2.191 9.396 -2.441 1.00 91.81 98 SER A N 1
ATOM 815 C CA . SER A 1 98 ? 1.288 9.722 -3.541 1.00 91.81 98 SER A CA 1
ATOM 816 C C . SER A 1 98 ? 1.706 9.069 -4.858 1.00 91.81 98 SER A C 1
ATOM 818 O O . SER A 1 98 ? 2.872 8.713 -5.075 1.00 91.81 98 SER A O 1
ATOM 820 N N . ASN A 1 99 ? 0.749 8.980 -5.785 1.00 89.75 99 ASN A N 1
ATOM 821 C CA . ASN A 1 99 ? 1.007 8.570 -7.166 1.00 89.75 99 ASN A CA 1
ATOM 822 C C . ASN A 1 99 ? 1.968 9.526 -7.891 1.00 89.75 99 ASN A C 1
ATOM 824 O O . ASN A 1 99 ? 2.708 9.085 -8.771 1.00 89.75 99 ASN A O 1
ATOM 828 N N . ALA A 1 100 ? 1.993 10.809 -7.515 1.00 92.25 100 ALA A N 1
ATOM 829 C CA . ALA A 1 100 ? 2.938 11.783 -8.055 1.00 92.25 100 ALA A CA 1
ATOM 830 C C . ALA A 1 100 ? 4.382 11.423 -7.671 1.00 92.25 100 ALA A C 1
ATOM 832 O O . ALA A 1 100 ? 5.216 11.243 -8.557 1.00 92.25 100 ALA A O 1
ATOM 833 N N . CYS A 1 101 ? 4.646 11.181 -6.381 1.00 90.25 101 CYS A N 1
ATOM 834 C CA . CYS A 1 101 ? 5.964 10.747 -5.909 1.00 90.25 101 CYS A CA 1
ATOM 835 C C . CYS A 1 101 ? 6.383 9.412 -6.540 1.00 90.25 101 CYS A C 1
ATOM 837 O O . CYS A 1 101 ? 7.527 9.251 -6.955 1.00 90.25 101 CYS A O 1
ATOM 839 N N . LYS A 1 102 ? 5.449 8.465 -6.700 1.00 91.50 102 LYS A N 1
ATOM 840 C CA . LYS A 1 102 ? 5.719 7.208 -7.415 1.00 91.50 102 LYS A CA 1
ATOM 841 C C . LYS A 1 102 ? 6.191 7.466 -8.853 1.00 91.50 102 LYS A C 1
ATOM 843 O O . LYS A 1 102 ? 7.199 6.903 -9.274 1.00 91.50 102 LYS A O 1
ATOM 848 N N . LYS A 1 103 ? 5.491 8.321 -9.610 1.00 91.06 103 LYS A N 1
ATOM 849 C CA . LYS A 1 103 ? 5.871 8.684 -10.990 1.00 91.06 103 LYS A CA 1
ATOM 850 C C . LYS A 1 103 ? 7.242 9.360 -11.045 1.00 91.06 103 LYS A C 1
ATOM 852 O O . LYS A 1 103 ? 8.047 9.026 -11.911 1.00 91.06 103 LYS A O 1
ATOM 857 N N . GLU A 1 104 ? 7.512 10.275 -10.123 1.00 89.88 104 GLU A N 1
ATOM 858 C CA . GLU A 1 104 ? 8.783 10.994 -10.033 1.00 89.88 104 GLU A CA 1
ATOM 859 C C . GLU A 1 104 ? 9.960 10.053 -9.745 1.00 89.88 104 GLU A C 1
ATOM 861 O O . GLU A 1 104 ? 10.963 10.081 -10.462 1.00 89.88 104 GLU A O 1
ATOM 866 N N . TYR A 1 105 ? 9.794 9.133 -8.792 1.00 88.12 105 TYR A N 1
ATOM 867 C CA . TYR A 1 105 ? 10.782 8.092 -8.515 1.00 88.12 105 TYR A CA 1
ATOM 868 C C . TYR A 1 105 ? 11.105 7.273 -9.769 1.00 88.12 105 TYR A C 1
ATOM 870 O O . TYR A 1 105 ? 12.272 7.107 -10.125 1.00 88.12 105 TYR A O 1
ATOM 878 N N . TYR A 1 106 ? 10.081 6.794 -10.486 1.00 83.88 106 TYR A N 1
ATOM 879 C CA . TYR A 1 106 ? 10.305 6.027 -11.713 1.00 83.88 106 TYR A CA 1
ATOM 880 C C . TYR A 1 106 ? 10.939 6.868 -12.821 1.00 83.88 106 TYR A C 1
ATOM 882 O O . TYR A 1 106 ? 11.769 6.348 -13.563 1.00 83.88 106 TYR A O 1
ATOM 890 N N . LYS A 1 107 ? 10.631 8.166 -12.921 1.00 84.69 107 LYS A N 1
ATOM 891 C CA . LYS A 1 107 ? 11.300 9.073 -13.864 1.00 84.69 107 LYS A CA 1
ATOM 892 C C . LYS A 1 107 ? 12.810 9.113 -13.604 1.00 84.69 107 LYS A C 1
ATOM 894 O O . LYS A 1 107 ? 13.581 8.880 -14.535 1.00 84.69 107 LYS A O 1
ATOM 899 N N . LEU A 1 108 ? 13.228 9.314 -12.352 1.00 77.12 108 LEU A N 1
ATOM 900 C CA . LEU A 1 108 ? 14.642 9.326 -11.942 1.00 77.12 108 LEU A CA 1
ATOM 901 C C . LEU A 1 108 ? 15.307 7.947 -12.102 1.00 77.12 108 LEU A C 1
ATOM 903 O O . LEU A 1 108 ? 16.432 7.825 -12.597 1.00 77.12 108 LEU A O 1
ATOM 907 N N . TYR A 1 109 ? 14.592 6.876 -11.757 1.00 78.25 109 TYR A N 1
ATOM 908 C CA . TYR A 1 109 ? 15.049 5.499 -11.942 1.00 78.25 109 TYR A CA 1
ATOM 909 C C . TYR A 1 109 ? 15.276 5.157 -13.424 1.00 78.25 109 TYR A C 1
ATOM 911 O O . TYR A 1 109 ? 16.287 4.560 -13.799 1.00 78.25 109 TYR A O 1
ATOM 919 N N . HIS A 1 110 ? 14.366 5.574 -14.305 1.00 70.81 110 HIS A N 1
ATOM 920 C CA . HIS A 1 110 ? 14.515 5.389 -15.744 1.00 70.81 110 HIS A CA 1
ATOM 921 C C . HIS A 1 110 ? 15.587 6.301 -16.340 1.00 70.81 110 HIS A C 1
ATOM 923 O O . HIS A 1 110 ? 16.275 5.862 -17.257 1.00 70.81 110 HIS A O 1
ATOM 929 N N . GLN A 1 111 ? 15.784 7.520 -15.831 1.00 63.78 111 GLN A N 1
ATOM 930 C CA . GLN A 1 111 ? 16.903 8.379 -16.234 1.00 63.78 111 GLN A CA 1
ATOM 931 C C . GLN A 1 111 ? 18.245 7.723 -15.883 1.00 63.78 111 GLN A C 1
ATOM 933 O O . GLN A 1 111 ? 19.059 7.481 -16.774 1.00 63.78 111 GLN A O 1
ATOM 938 N N . SER A 1 112 ? 18.441 7.313 -14.629 1.00 60.25 112 SER A N 1
ATOM 939 C CA . SER A 1 112 ? 19.674 6.637 -14.196 1.00 60.25 112 SER A CA 1
ATOM 940 C C . SER A 1 112 ? 19.930 5.322 -14.952 1.00 60.25 112 SER A C 1
ATOM 942 O O . SER A 1 112 ? 21.065 5.048 -15.351 1.00 60.25 112 SER A O 1
ATOM 944 N N . ARG A 1 113 ? 18.889 4.533 -15.266 1.00 57.06 113 ARG A N 1
ATOM 945 C CA . ARG A 1 113 ? 19.023 3.333 -16.118 1.00 57.06 113 ARG A CA 1
ATOM 946 C C . ARG A 1 113 ? 19.258 3.636 -17.598 1.00 57.06 113 ARG A C 1
ATOM 948 O O . ARG A 1 113 ? 20.035 2.923 -18.234 1.00 57.06 113 ARG A O 1
ATOM 955 N N . ARG A 1 114 ? 18.646 4.686 -18.158 1.00 51.88 114 ARG A N 1
ATOM 956 C CA . ARG A 1 114 ? 18.925 5.146 -19.532 1.00 51.88 114 ARG A CA 1
ATOM 957 C C . ARG A 1 114 ? 20.387 5.567 -19.683 1.00 51.88 114 ARG A C 1
ATOM 959 O O . ARG A 1 114 ? 20.963 5.307 -20.735 1.00 51.88 114 ARG A O 1
ATOM 966 N N . HIS A 1 115 ? 21.003 6.129 -18.643 1.00 47.38 115 HIS A N 1
ATOM 967 C CA . HIS A 1 115 ? 22.427 6.473 -18.652 1.00 47.38 115 HIS A CA 1
ATOM 968 C C . HIS A 1 115 ? 23.345 5.264 -18.422 1.00 47.38 115 HIS A C 1
ATOM 970 O O . HIS A 1 115 ? 24.308 5.107 -19.167 1.00 47.38 115 HIS A O 1
ATOM 976 N N . ARG A 1 116 ? 23.007 4.334 -17.514 1.00 47.38 116 ARG A N 1
ATOM 977 C CA . ARG A 1 116 ? 23.777 3.079 -17.335 1.00 47.38 116 ARG A CA 1
ATOM 978 C C . ARG A 1 116 ? 23.749 2.160 -18.558 1.00 47.38 116 ARG A C 1
ATOM 980 O O . ARG A 1 116 ? 24.670 1.383 -18.772 1.00 47.38 116 ARG A O 1
ATOM 987 N N . GLY A 1 117 ? 22.703 2.248 -19.380 1.00 46.41 117 GLY A N 1
ATOM 988 C CA . GLY A 1 117 ? 22.653 1.556 -20.662 1.00 46.41 117 GLY A CA 1
ATOM 989 C C . GLY A 1 117 ? 23.601 2.155 -21.699 1.00 46.41 117 GLY A C 1
ATOM 990 O O . GLY A 1 117 ? 24.164 1.386 -22.469 1.00 46.41 117 GLY A O 1
ATOM 991 N N . LYS A 1 118 ? 23.777 3.485 -21.705 1.00 45.31 118 LYS A N 1
ATOM 992 C CA . LYS A 1 118 ? 24.495 4.271 -22.727 1.00 45.31 118 LYS A CA 1
ATOM 993 C C . LYS A 1 118 ? 26.015 4.339 -22.553 1.00 45.31 118 LYS A C 1
ATOM 995 O O . LYS A 1 118 ? 26.694 4.741 -23.487 1.00 45.31 118 LYS A O 1
ATOM 1000 N N . THR A 1 119 ? 26.548 3.905 -21.417 1.00 45.16 119 THR A N 1
ATOM 1001 C CA . THR A 1 119 ? 27.998 3.766 -21.183 1.00 45.16 119 THR A CA 1
ATOM 1002 C C . THR A 1 119 ? 28.544 2.374 -21.515 1.00 45.16 119 THR A C 1
ATOM 1004 O O . THR A 1 119 ? 29.752 2.163 -21.483 1.00 45.16 119 THR A O 1
ATOM 1007 N N . GLY A 1 120 ? 27.690 1.406 -21.870 1.00 47.78 120 GLY A N 1
ATOM 1008 C CA . GLY A 1 120 ? 28.146 0.093 -22.334 1.00 47.78 120 GLY A CA 1
ATOM 1009 C C . GLY A 1 120 ? 28.721 0.149 -23.756 1.00 47.78 120 GLY A C 1
ATOM 1010 O O . GLY A 1 120 ? 28.190 0.869 -24.601 1.00 47.78 120 GLY A O 1
ATOM 1011 N N . ARG A 1 121 ? 29.733 -0.688 -24.060 1.00 48.97 121 ARG A N 1
ATOM 1012 C CA . ARG A 1 121 ? 30.384 -0.854 -25.391 1.00 48.97 121 ARG A CA 1
ATOM 1013 C C . ARG A 1 121 ? 29.414 -0.970 -26.590 1.00 48.97 121 ARG A C 1
ATOM 1015 O O . ARG A 1 121 ? 29.799 -0.726 -27.729 1.00 48.97 121 ARG A O 1
ATOM 1022 N N . LYS A 1 122 ? 28.140 -1.294 -26.339 1.00 45.59 122 LYS A N 1
ATOM 1023 C CA . LYS A 1 122 ? 27.039 -1.335 -27.318 1.00 45.59 122 LYS A CA 1
ATOM 1024 C C . LYS A 1 122 ? 26.629 0.030 -27.902 1.00 45.59 122 LYS A C 1
ATOM 1026 O O . LYS A 1 122 ? 26.049 0.055 -28.980 1.00 45.59 122 LYS A O 1
ATOM 1031 N N . PHE A 1 123 ? 26.918 1.142 -27.219 1.00 51.31 123 PHE A N 1
ATOM 1032 C CA . PHE A 1 123 ? 26.620 2.507 -27.689 1.00 51.31 123 PHE A CA 1
ATOM 1033 C C . PHE A 1 123 ? 27.869 3.322 -28.046 1.00 51.31 123 PHE A C 1
ATOM 1035 O O . PHE A 1 123 ? 27.745 4.489 -28.416 1.00 51.31 123 PHE A O 1
ATOM 1042 N N . GLN A 1 124 ? 29.066 2.726 -27.979 1.00 62.09 124 GLN A N 1
ATOM 1043 C CA . GLN A 1 124 ? 30.245 3.333 -28.594 1.00 62.09 124 GLN A CA 1
ATOM 1044 C C . GLN A 1 124 ? 29.958 3.541 -30.083 1.00 62.09 124 GLN A C 1
ATOM 1046 O O . GLN A 1 124 ? 29.531 2.607 -30.771 1.00 62.09 124 GLN A O 1
ATOM 1051 N N . LYS A 1 125 ? 30.187 4.765 -30.566 1.00 73.06 125 LYS A N 1
ATOM 1052 C CA . LYS A 1 125 ? 30.013 5.134 -31.973 1.00 73.06 125 LYS A CA 1
ATOM 1053 C C . LYS A 1 125 ? 30.789 4.139 -32.845 1.00 73.06 125 LYS A C 1
ATOM 1055 O O . LYS A 1 125 ? 31.933 3.815 -32.535 1.00 73.06 125 LYS A O 1
ATOM 1060 N N . TRP A 1 126 ? 30.137 3.607 -33.875 1.00 79.50 126 TRP A N 1
ATOM 1061 C CA . TRP A 1 126 ? 30.794 2.747 -34.857 1.00 79.50 126 TRP A CA 1
ATOM 1062 C C . TRP A 1 126 ? 31.674 3.617 -35.748 1.00 79.50 126 TRP A C 1
ATOM 1064 O O . TRP A 1 126 ? 31.202 4.619 -36.292 1.00 79.50 126 TRP A O 1
ATOM 1074 N N . GLN A 1 127 ? 32.943 3.252 -35.866 1.00 83.31 127 GLN A N 1
ATOM 1075 C CA . GLN A 1 127 ? 33.857 3.865 -36.815 1.00 83.31 127 GLN A CA 1
ATOM 1076 C C . GLN A 1 127 ? 33.509 3.401 -38.232 1.00 83.31 127 GLN A C 1
ATOM 1078 O O . GLN A 1 127 ? 32.992 2.301 -38.432 1.00 83.31 127 GLN A O 1
ATOM 1083 N N . LYS A 1 128 ? 33.808 4.235 -39.234 1.00 83.62 128 LYS A N 1
ATOM 1084 C CA . LYS A 1 128 ? 33.491 3.927 -40.641 1.00 83.62 128 LYS A CA 1
ATOM 1085 C C . LYS A 1 128 ? 34.128 2.608 -41.101 1.00 83.62 128 LYS A C 1
ATOM 1087 O O . LYS A 1 128 ? 33.476 1.838 -41.796 1.00 83.62 128 LYS A O 1
ATOM 1092 N N . TRP A 1 129 ? 35.350 2.322 -40.650 1.00 86.88 129 TRP A N 1
ATOM 1093 C CA . TRP A 1 129 ? 36.064 1.087 -40.982 1.00 86.88 129 TRP A CA 1
ATOM 1094 C C . TRP A 1 129 ? 35.442 -0.163 -40.326 1.00 86.88 129 TRP A C 1
ATOM 1096 O O . TRP A 1 129 ? 35.406 -1.223 -40.945 1.00 86.88 129 TRP A O 1
ATOM 1106 N N . GLU A 1 130 ? 34.891 -0.055 -39.107 1.00 86.00 130 GLU A N 1
ATOM 1107 C CA . GLU A 1 130 ? 34.180 -1.168 -38.448 1.00 86.00 130 GLU A CA 1
ATOM 1108 C C . GLU A 1 130 ? 32.898 -1.523 -39.223 1.00 86.00 130 GLU A C 1
ATOM 1110 O O . GLU A 1 130 ? 32.536 -2.690 -39.368 1.00 86.00 130 GLU A O 1
ATOM 1115 N N . GLU A 1 131 ? 32.206 -0.505 -39.743 1.00 86.50 131 GLU A N 1
ATOM 1116 C CA . GLU A 1 131 ? 31.005 -0.672 -40.565 1.00 86.50 131 GLU A CA 1
ATOM 1117 C C . GLU A 1 131 ? 31.325 -1.256 -41.947 1.00 86.50 131 GLU A C 1
ATOM 1119 O O . GLU A 1 131 ? 30.574 -2.103 -42.426 1.00 86.50 131 GLU A O 1
ATOM 1124 N N . GLN A 1 132 ? 32.453 -0.878 -42.557 1.00 86.94 132 GLN A N 1
ATOM 1125 C CA . GLN A 1 132 ? 32.933 -1.481 -43.807 1.00 86.94 132 GLN A CA 1
ATOM 1126 C C . GLN A 1 132 ? 33.223 -2.976 -43.642 1.00 86.94 132 GLN A C 1
ATOM 1128 O O . GLN A 1 132 ? 32.701 -3.773 -44.418 1.00 86.94 132 GLN A O 1
ATOM 1133 N N . LYS A 1 133 ? 33.923 -3.376 -42.572 1.00 89.25 133 LYS A N 1
ATOM 1134 C CA . LYS A 1 133 ? 34.167 -4.799 -42.270 1.00 89.25 133 LYS A CA 1
ATOM 1135 C C . LYS A 1 133 ? 32.874 -5.597 -42.089 1.00 89.25 133 LYS A C 1
ATOM 1137 O O . LYS A 1 133 ? 32.750 -6.714 -42.585 1.00 89.25 133 LYS A O 1
ATOM 1142 N N . LEU A 1 134 ? 31.877 -5.026 -41.406 1.00 89.19 134 LEU A N 1
ATOM 1143 C CA . LEU A 1 134 ? 30.555 -5.652 -41.291 1.00 89.19 134 LEU A CA 1
ATOM 1144 C C . LEU A 1 134 ? 29.884 -5.837 -42.652 1.00 89.19 134 LEU A C 1
ATOM 1146 O O . LEU A 1 134 ? 29.248 -6.864 -42.886 1.00 89.19 134 LEU A O 1
ATOM 1150 N N . ILE A 1 135 ? 29.996 -4.838 -43.528 1.00 87.75 135 ILE A N 1
ATOM 1151 C CA . ILE A 1 135 ? 29.437 -4.913 -44.873 1.00 87.75 135 ILE A CA 1
ATOM 1152 C C . ILE A 1 135 ? 30.128 -6.027 -45.652 1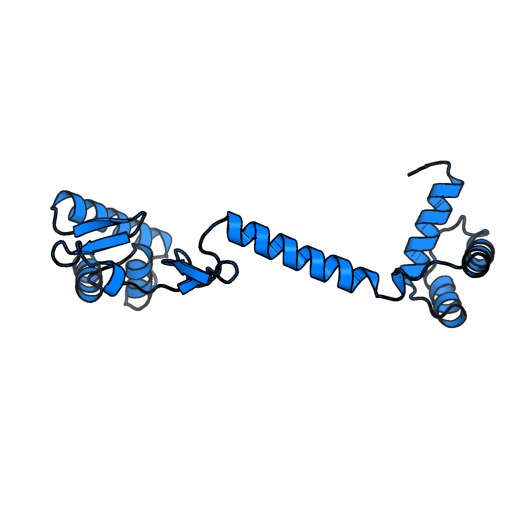.00 87.75 135 ILE A C 1
ATOM 1154 O O . ILE A 1 135 ? 29.431 -6.879 -46.181 1.00 87.75 135 ILE A O 1
ATOM 1158 N N . GLU A 1 136 ? 31.456 -6.076 -45.670 1.00 89.12 136 GLU A N 1
ATOM 1159 C CA . GLU A 1 136 ? 32.229 -7.092 -46.395 1.00 89.12 136 GLU A CA 1
ATOM 1160 C C . GLU A 1 136 ? 31.866 -8.521 -45.972 1.00 89.12 136 GLU A C 1
ATOM 1162 O O . GLU A 1 136 ? 31.527 -9.350 -46.816 1.00 89.12 136 GLU A O 1
ATOM 1167 N N . VAL A 1 137 ? 31.844 -8.796 -44.665 1.00 89.69 137 VAL A N 1
ATOM 1168 C CA . VAL A 1 137 ? 31.629 -10.153 -44.132 1.00 89.69 137 VAL A CA 1
ATOM 1169 C C . VAL A 1 137 ? 30.189 -10.652 -44.317 1.00 89.69 137 VAL A C 1
ATOM 1171 O O . VAL A 1 137 ? 29.958 -11.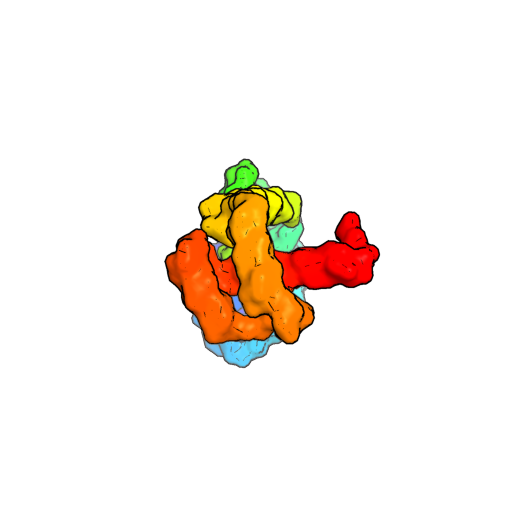854 -44.501 1.00 89.69 137 VAL A O 1
ATOM 1174 N N . PHE A 1 138 ? 29.205 -9.749 -44.266 1.00 89.06 138 PHE A N 1
ATOM 1175 C CA . PHE A 1 138 ? 27.781 -10.102 -44.321 1.00 89.06 138 PHE A CA 1
ATOM 1176 C C . PHE A 1 138 ? 27.088 -9.756 -45.649 1.00 89.06 138 PHE A C 1
ATOM 1178 O O . PHE A 1 138 ? 25.898 -10.049 -45.796 1.00 89.06 138 PHE A O 1
ATOM 1185 N N . LYS A 1 139 ? 27.796 -9.175 -46.630 1.00 86.12 139 LYS A N 1
ATOM 1186 C CA . LYS A 1 139 ? 27.244 -8.847 -47.959 1.00 86.12 139 LYS A CA 1
ATOM 1187 C C . LYS A 1 139 ? 26.717 -10.086 -48.681 1.00 86.12 139 LYS A C 1
ATOM 1189 O O . LYS A 1 139 ? 25.618 -10.033 -49.227 1.00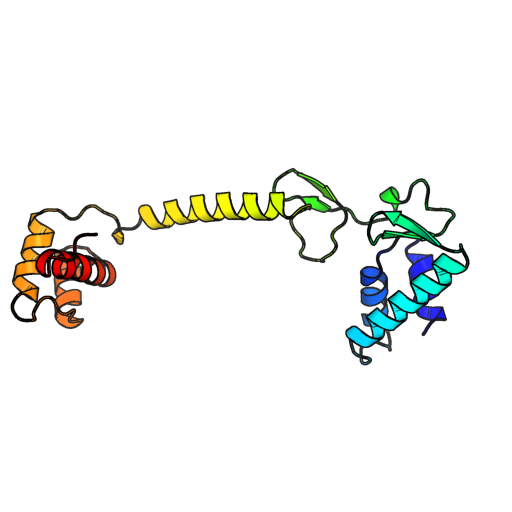 86.12 139 LYS A O 1
ATOM 1194 N N . SER A 1 140 ? 27.455 -11.198 -48.637 1.00 84.69 140 SER A N 1
ATOM 1195 C CA . SER A 1 140 ? 27.061 -12.462 -49.281 1.00 84.69 140 SER A CA 1
ATOM 1196 C C . SER A 1 140 ? 25.773 -13.062 -48.709 1.00 84.69 140 SER A C 1
ATOM 1198 O O . SER A 1 140 ? 25.015 -13.686 -49.442 1.00 84.69 140 SER A O 1
ATOM 1200 N N . ASP A 1 141 ? 25.462 -12.786 -47.440 1.00 83.06 141 ASP A N 1
ATOM 1201 C CA . ASP A 1 141 ? 24.264 -13.296 -46.760 1.00 83.06 141 ASP A CA 1
ATOM 1202 C C . ASP A 1 141 ? 23.101 -12.286 -46.758 1.00 83.06 141 ASP A C 1
ATOM 1204 O O . ASP A 1 141 ? 22.187 -12.385 -45.932 1.00 83.06 141 ASP A O 1
ATOM 1208 N N . ASN A 1 142 ? 23.140 -11.257 -47.616 1.00 82.94 142 ASN A N 1
ATOM 1209 C CA . ASN A 1 142 ? 22.162 -10.162 -47.624 1.00 82.94 142 ASN A CA 1
ATOM 1210 C C . ASN A 1 142 ? 21.977 -9.524 -46.226 1.00 82.94 142 ASN A C 1
ATOM 1212 O O . ASN A 1 142 ? 20.859 -9.252 -45.764 1.00 82.94 142 ASN A O 1
ATOM 1216 N N . TYR A 1 143 ? 23.092 -9.334 -45.514 1.00 83.62 143 TYR A N 1
ATOM 1217 C CA . TYR A 1 143 ? 23.146 -8.758 -44.167 1.00 83.62 143 TYR A CA 1
ATOM 1218 C C . TYR A 1 143 ? 22.346 -9.545 -43.114 1.00 83.62 143 TYR A C 1
ATOM 1220 O O . TYR A 1 143 ? 21.931 -8.992 -42.087 1.00 83.62 143 TYR A O 1
ATOM 1228 N N . ARG A 1 144 ? 22.086 -10.839 -43.354 1.00 83.62 144 ARG A N 1
ATOM 1229 C CA . ARG A 1 144 ? 21.462 -11.729 -42.373 1.00 83.62 144 ARG A CA 1
ATOM 1230 C C . ARG A 1 144 ? 22.469 -12.062 -41.276 1.00 83.62 144 ARG A C 1
ATOM 1232 O O . ARG A 1 144 ? 23.618 -12.391 -41.535 1.00 83.62 144 ARG A O 1
ATOM 1239 N N . TYR A 1 145 ? 22.018 -11.986 -40.029 1.00 88.44 145 TYR A N 1
ATOM 1240 C CA . TYR A 1 145 ? 22.860 -12.309 -38.886 1.00 88.44 145 TYR A CA 1
ATOM 1241 C C . TYR A 1 145 ? 23.207 -13.805 -38.866 1.00 88.44 145 TYR A C 1
ATOM 1243 O O . TYR A 1 145 ? 22.310 -14.649 -38.856 1.00 88.44 145 TYR A O 1
ATOM 1251 N N . SER A 1 146 ? 24.504 -14.103 -38.800 1.00 90.81 146 SER A N 1
ATOM 1252 C CA . SER A 1 146 ? 25.063 -15.436 -38.573 1.00 90.81 146 SER A CA 1
ATOM 1253 C C . SER A 1 146 ? 25.896 -15.408 -37.298 1.00 90.81 146 SER A C 1
ATOM 1255 O O . SER A 1 146 ? 26.789 -14.572 -37.152 1.00 90.81 146 SER A O 1
ATOM 1257 N N . ARG A 1 147 ? 25.603 -16.327 -36.373 1.00 87.62 147 ARG A N 1
ATOM 1258 C CA . ARG A 1 147 ? 26.252 -16.378 -35.057 1.00 87.62 147 ARG A CA 1
ATOM 1259 C C . ARG A 1 147 ? 27.748 -16.679 -35.162 1.00 87.62 147 ARG A C 1
ATOM 1261 O O . ARG A 1 147 ? 28.532 -16.076 -34.445 1.00 87.62 147 ARG A O 1
ATOM 1268 N N . GLN A 1 148 ? 28.144 -17.549 -36.093 1.00 89.06 148 GLN A N 1
ATOM 1269 C CA . GLN A 1 148 ? 29.549 -17.918 -36.311 1.00 89.06 148 GLN A CA 1
ATOM 1270 C C . GLN A 1 148 ? 30.369 -16.722 -36.818 1.00 89.06 148 GLN A C 1
ATOM 1272 O O . GLN A 1 148 ? 31.368 -16.356 -36.203 1.00 89.06 148 GLN A O 1
ATOM 1277 N N . LYS A 1 149 ? 29.887 -16.041 -37.869 1.00 88.88 149 LYS A N 1
ATOM 1278 C CA . LYS A 1 149 ? 30.527 -14.825 -38.404 1.00 88.88 149 LYS A CA 1
ATOM 1279 C C . LYS A 1 149 ? 30.572 -13.703 -37.362 1.00 88.88 149 LYS A C 1
ATOM 1281 O O . LYS A 1 149 ? 31.572 -13.003 -37.239 1.00 88.88 149 LYS A O 1
ATOM 1286 N N . ALA A 1 150 ? 29.500 -13.546 -36.580 1.00 89.50 150 ALA A N 1
ATOM 1287 C CA . ALA A 1 150 ? 29.427 -12.535 -35.529 1.00 89.50 150 ALA A CA 1
ATOM 1288 C C . ALA A 1 150 ? 30.394 -12.812 -34.370 1.00 89.50 150 ALA A C 1
ATOM 1290 O O . ALA A 1 150 ? 30.991 -11.867 -33.864 1.00 89.50 150 ALA A O 1
ATOM 1291 N N . ALA A 1 151 ? 30.582 -14.072 -33.969 1.00 89.94 151 ALA A N 1
ATOM 1292 C CA . ALA A 1 151 ? 31.536 -14.447 -32.928 1.00 89.94 151 ALA A CA 1
ATOM 1293 C C . ALA A 1 151 ? 32.991 -14.177 -33.355 1.00 89.94 151 ALA A C 1
ATOM 1295 O O . ALA A 1 151 ? 33.790 -13.691 -32.555 1.00 89.94 151 ALA A O 1
ATOM 1296 N N . GLN A 1 152 ? 33.325 -14.428 -34.626 1.00 89.19 152 GLN A N 1
ATOM 1297 C CA . GLN A 1 152 ? 34.644 -14.119 -35.185 1.00 89.19 152 GLN A CA 1
ATOM 1298 C C . GLN A 1 152 ? 34.900 -12.604 -35.221 1.00 89.19 152 GLN A C 1
ATOM 1300 O O . GLN A 1 152 ? 35.860 -12.121 -34.621 1.00 89.19 152 GLN A O 1
ATOM 1305 N N . LEU A 1 153 ? 33.973 -11.835 -35.801 1.00 90.06 153 LEU A N 1
ATOM 1306 C CA . LEU A 1 153 ? 34.048 -10.369 -35.831 1.00 90.06 153 LEU A CA 1
ATOM 1307 C C . LEU A 1 153 ? 34.015 -9.730 -34.438 1.00 90.06 153 LEU A C 1
ATOM 1309 O O . LEU A 1 153 ? 34.595 -8.669 -34.233 1.00 90.06 153 LEU A O 1
ATOM 1313 N N . SER A 1 154 ? 33.339 -10.353 -33.472 1.00 88.00 154 SER A N 1
ATOM 1314 C CA . SER A 1 154 ? 33.281 -9.874 -32.089 1.00 88.00 154 SER A CA 1
ATOM 1315 C C . SER A 1 154 ? 34.673 -9.835 -31.457 1.00 88.00 154 SER A C 1
ATOM 1317 O O . SER A 1 154 ? 35.016 -8.849 -30.800 1.00 88.00 154 SER A O 1
ATOM 1319 N N . LYS A 1 155 ? 35.492 -10.862 -31.716 1.00 88.06 155 LYS A N 1
ATOM 1320 C CA . LYS A 1 155 ? 36.884 -10.928 -31.256 1.00 88.06 155 LYS A CA 1
ATOM 1321 C C . LYS A 1 155 ? 37.767 -9.907 -31.973 1.00 88.06 155 LYS A C 1
ATOM 1323 O O . LYS A 1 155 ? 38.556 -9.238 -31.317 1.00 88.06 155 LYS A O 1
ATOM 1328 N N . GLU A 1 156 ? 37.591 -9.742 -33.282 1.00 86.94 156 GLU A N 1
ATOM 1329 C CA . GLU A 1 156 ? 38.398 -8.822 -34.098 1.00 86.94 156 GLU A CA 1
ATOM 1330 C C . GLU A 1 156 ? 38.102 -7.340 -33.826 1.00 86.94 156 GLU A C 1
ATOM 1332 O O . GLU A 1 156 ? 39.011 -6.515 -33.805 1.00 86.94 156 GLU A O 1
ATOM 1337 N N . LEU A 1 157 ? 36.830 -6.984 -33.627 1.00 85.06 157 LEU A N 1
ATOM 1338 C CA . LEU A 1 157 ? 36.396 -5.599 -33.417 1.00 85.06 157 LEU A CA 1
ATOM 1339 C C . LEU A 1 157 ? 36.345 -5.205 -31.933 1.00 85.06 157 LEU A C 1
ATOM 1341 O O . LEU A 1 157 ? 36.072 -4.050 -31.610 1.00 85.06 157 LEU A O 1
ATOM 1345 N N . GLY A 1 158 ? 36.514 -6.157 -31.009 1.00 82.06 158 GLY A N 1
ATOM 1346 C CA . GLY A 1 158 ? 36.311 -5.924 -29.573 1.00 82.06 158 GLY A CA 1
ATOM 1347 C C . GLY A 1 158 ? 34.871 -5.520 -29.207 1.00 82.06 158 GLY A C 1
ATOM 1348 O O . GLY A 1 158 ? 34.623 -4.937 -28.144 1.00 82.06 158 GLY A O 1
ATOM 1349 N N . ARG A 1 159 ? 33.902 -5.809 -30.085 1.00 83.62 159 ARG A N 1
ATOM 1350 C CA . ARG A 1 159 ? 32.467 -5.510 -29.924 1.00 83.62 159 ARG A CA 1
ATOM 1351 C C . ARG A 1 159 ? 31.715 -6.760 -29.491 1.00 83.62 159 ARG A C 1
ATOM 1353 O O . ARG A 1 159 ? 32.110 -7.859 -29.845 1.00 83.62 159 ARG A O 1
ATOM 1360 N N . SER A 1 160 ? 30.601 -6.626 -28.771 1.00 83.44 160 SER A N 1
ATOM 1361 C CA . SER A 1 160 ? 29.756 -7.788 -28.456 1.00 83.44 160 SER A CA 1
ATOM 1362 C C . SER A 1 160 ? 28.978 -8.276 -29.683 1.00 83.44 160 SER A C 1
ATOM 1364 O O . SER A 1 160 ? 28.588 -7.476 -30.536 1.00 83.44 160 SER A O 1
ATOM 1366 N N . GLU A 1 161 ? 28.677 -9.575 -29.738 1.00 86.69 161 GLU A N 1
ATOM 1367 C CA . GLU A 1 161 ? 27.842 -10.168 -30.798 1.00 86.69 161 GLU A CA 1
ATOM 1368 C C . GLU A 1 161 ? 26.483 -9.460 -30.942 1.00 86.69 161 GLU A C 1
ATOM 1370 O O . GLU A 1 161 ? 26.003 -9.235 -32.053 1.00 86.69 161 GLU A O 1
ATOM 1375 N N . GLU A 1 162 ? 25.884 -9.045 -29.822 1.00 82.56 162 GLU A N 1
ATOM 1376 C CA . GLU A 1 162 ? 24.615 -8.312 -29.823 1.00 82.56 162 GLU A CA 1
ATOM 1377 C C . GLU A 1 162 ? 24.760 -6.912 -30.447 1.00 82.56 162 GLU A C 1
ATOM 1379 O O . GLU A 1 162 ? 23.870 -6.455 -31.162 1.00 82.56 162 GLU A O 1
ATOM 1384 N N . ALA A 1 163 ? 25.901 -6.237 -30.250 1.00 83.06 163 ALA A N 1
ATOM 1385 C CA . ALA A 1 163 ? 26.165 -4.947 -30.891 1.00 83.06 163 ALA A CA 1
ATOM 1386 C C . ALA A 1 163 ? 26.310 -5.095 -32.415 1.00 83.06 163 ALA A C 1
ATOM 1388 O O . ALA A 1 163 ? 25.788 -4.266 -33.163 1.00 83.06 163 ALA A O 1
ATOM 1389 N N . ILE A 1 164 ? 26.966 -6.167 -32.874 1.00 87.81 164 ILE A N 1
ATOM 1390 C CA . ILE A 1 164 ? 27.081 -6.521 -34.298 1.00 87.81 164 ILE A CA 1
ATOM 1391 C C . ILE A 1 164 ? 25.694 -6.777 -34.902 1.00 87.81 164 ILE A C 1
ATOM 1393 O O . ILE A 1 164 ? 25.354 -6.215 -35.944 1.00 87.81 164 ILE A O 1
ATOM 1397 N N . LYS A 1 165 ? 24.858 -7.570 -34.223 1.00 87.81 165 LYS A N 1
ATOM 1398 C CA . LYS A 1 165 ? 23.486 -7.885 -34.649 1.00 87.81 165 LYS A CA 1
ATOM 1399 C C . LYS A 1 165 ? 22.627 -6.634 -34.827 1.00 87.81 165 LYS A C 1
ATOM 1401 O O . LYS A 1 165 ? 21.959 -6.487 -35.851 1.00 87.81 165 LYS A O 1
ATOM 1406 N N . GLU A 1 166 ? 22.649 -5.726 -33.854 1.00 85.50 166 GLU A N 1
ATOM 1407 C CA . GLU A 1 166 ? 21.910 -4.463 -33.935 1.00 85.50 166 GLU A CA 1
ATOM 1408 C C . GLU A 1 166 ? 22.451 -3.555 -35.047 1.00 85.50 166 GLU A C 1
ATOM 1410 O O . GLU A 1 166 ? 21.667 -2.961 -35.793 1.00 85.50 166 GLU A O 1
ATOM 1415 N N . ARG A 1 167 ? 23.777 -3.495 -35.242 1.00 88.06 167 ARG A N 1
ATOM 1416 C CA . ARG A 1 167 ? 24.361 -2.693 -36.325 1.00 88.06 167 ARG A CA 1
ATOM 1417 C C . ARG A 1 167 ? 23.990 -3.230 -37.707 1.00 88.06 167 ARG A C 1
ATOM 1419 O O . ARG A 1 167 ? 23.616 -2.438 -38.571 1.00 88.06 167 ARG A O 1
ATOM 1426 N N . LEU A 1 168 ? 23.996 -4.549 -37.901 1.00 89.69 168 LEU A N 1
ATOM 1427 C CA . LEU A 1 168 ? 23.556 -5.183 -39.149 1.00 89.69 168 LEU A CA 1
ATOM 1428 C C . LEU A 1 168 ? 22.088 -4.882 -39.472 1.00 89.69 168 LEU A C 1
ATOM 1430 O O . LEU A 1 168 ? 21.763 -4.619 -40.628 1.00 89.69 168 LEU A O 1
ATOM 1434 N N . LYS A 1 169 ? 21.198 -4.841 -38.468 1.00 86.12 169 LYS A N 1
ATOM 1435 C CA . LYS A 1 169 ? 19.799 -4.422 -38.673 1.00 86.12 169 LYS A CA 1
ATOM 1436 C C . LYS A 1 169 ? 19.704 -2.993 -39.211 1.00 86.12 169 LYS A C 1
ATOM 1438 O O . LYS A 1 169 ? 18.905 -2.748 -40.113 1.00 86.12 169 LYS A O 1
ATOM 1443 N N . ILE A 1 170 ? 20.504 -2.066 -38.678 1.00 85.62 170 ILE A N 1
ATOM 1444 C CA . ILE A 1 170 ? 20.536 -0.664 -39.127 1.00 85.62 170 ILE A CA 1
ATOM 1445 C C . ILE A 1 170 ? 21.042 -0.575 -40.570 1.00 85.62 170 ILE A C 1
ATOM 1447 O O . ILE A 1 170 ? 20.394 0.065 -41.395 1.00 85.62 170 ILE A O 1
ATOM 1451 N N . ILE A 1 171 ? 22.151 -1.253 -40.886 1.00 86.12 171 ILE A N 1
ATOM 1452 C CA . ILE A 1 171 ? 22.716 -1.306 -42.245 1.00 86.12 171 ILE A CA 1
ATOM 1453 C C . ILE A 1 171 ? 21.672 -1.855 -43.224 1.00 86.12 171 ILE A C 1
ATOM 1455 O O . ILE A 1 171 ? 21.377 -1.225 -44.235 1.00 86.12 171 ILE A O 1
ATOM 1459 N N . ARG A 1 172 ? 21.028 -2.977 -42.882 1.00 86.12 172 ARG A N 1
ATOM 1460 C CA . ARG A 1 172 ? 19.991 -3.602 -43.711 1.00 86.12 172 ARG A CA 1
ATOM 1461 C C . ARG A 1 172 ? 18.783 -2.690 -43.942 1.00 86.12 172 ARG A C 1
ATOM 1463 O O . ARG A 1 172 ? 18.238 -2.691 -45.039 1.00 86.12 172 ARG A O 1
ATOM 1470 N N . ARG A 1 173 ? 18.344 -1.926 -42.933 1.00 81.69 173 ARG A N 1
ATOM 1471 C CA . ARG A 1 173 ? 17.246 -0.948 -43.079 1.00 81.69 173 ARG A CA 1
ATOM 1472 C C . ARG A 1 173 ? 17.638 0.216 -43.988 1.00 81.69 173 ARG A C 1
ATOM 1474 O O . ARG A 1 173 ? 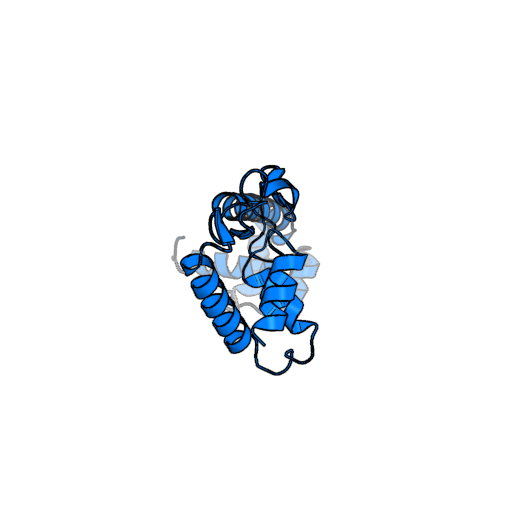16.872 0.540 -44.888 1.00 81.69 173 ARG A O 1
ATOM 1481 N N . ARG A 1 174 ? 18.851 0.761 -43.812 1.00 82.25 174 ARG A N 1
ATOM 1482 C CA . ARG A 1 174 ? 19.402 1.831 -44.661 1.00 82.25 174 ARG A CA 1
ATOM 1483 C C . ARG A 1 174 ? 19.466 1.403 -46.130 1.00 82.25 174 ARG A C 1
ATOM 1485 O O . ARG A 1 174 ? 19.060 2.158 -47.000 1.00 82.25 174 ARG A O 1
ATOM 1492 N N . LEU A 1 175 ? 19.925 0.180 -46.394 1.00 76.38 175 LEU A N 1
ATOM 1493 C CA . LEU A 1 175 ? 20.041 -0.363 -47.752 1.00 76.38 175 LEU A CA 1
ATOM 1494 C C . LEU A 1 175 ? 18.691 -0.690 -48.401 1.00 76.38 175 LEU A C 1
ATOM 1496 O O . LEU A 1 175 ? 18.585 -0.675 -49.620 1.00 76.38 175 LEU A O 1
ATOM 1500 N N . LYS A 1 176 ? 17.651 -0.958 -47.605 1.00 75.56 176 LYS A N 1
ATOM 1501 C CA . LYS A 1 176 ? 16.280 -1.173 -48.093 1.00 75.56 176 LYS A CA 1
ATOM 1502 C C . LYS A 1 176 ? 15.511 0.126 -48.366 1.00 75.56 176 LYS A C 1
ATOM 1504 O O . LYS A 1 176 ? 14.320 0.054 -48.639 1.00 75.56 176 LYS A O 1
ATOM 1509 N N . GLY A 1 177 ? 16.147 1.293 -48.234 1.00 59.47 177 GLY A N 1
ATOM 1510 C CA . GLY A 1 177 ? 15.479 2.587 -48.406 1.00 59.47 177 GLY A CA 1
ATOM 1511 C C . GLY A 1 177 ? 14.428 2.893 -47.333 1.00 59.47 177 GLY A C 1
ATOM 1512 O O . GLY A 1 177 ? 13.640 3.815 -47.501 1.00 59.47 177 GLY A O 1
ATOM 1513 N N . VAL A 1 178 ? 14.401 2.137 -46.227 1.00 52.41 178 VAL A N 1
ATOM 1514 C CA . VAL A 1 178 ? 13.512 2.418 -45.094 1.00 52.41 178 VAL A CA 1
ATOM 1515 C C . VAL A 1 178 ? 14.245 3.384 -44.173 1.00 52.41 178 VAL A C 1
ATOM 1517 O O . VAL A 1 178 ? 14.992 2.977 -43.276 1.00 52.41 178 VAL A O 1
ATOM 1520 N N . THR A 1 179 ? 14.087 4.670 -44.461 1.00 41.34 179 THR A N 1
ATOM 1521 C CA . THR A 1 179 ? 14.553 5.776 -43.623 1.00 41.34 179 THR A CA 1
ATOM 1522 C C . THR A 1 179 ? 13.819 5.737 -42.276 1.00 41.34 179 THR A C 1
ATOM 1524 O O . THR A 1 179 ? 12.617 5.476 -42.234 1.00 41.34 179 THR A O 1
ATOM 1527 N N . LEU A 1 180 ? 14.564 5.917 -41.179 1.00 44.09 180 LEU A N 1
ATOM 1528 C CA . LEU A 1 180 ? 14.022 6.156 -39.833 1.00 44.09 180 LEU A CA 1
ATOM 1529 C C . LEU A 1 180 ? 13.464 7.574 -39.730 1.00 44.09 180 LEU A C 1
ATOM 1531 O O . LEU A 1 180 ? 14.122 8.470 -40.305 1.00 44.09 180 LEU A O 1
#

Sequence (180 aa):
MKNVIWSFMVKRKVFTAKDVVKDLEGTKYKHLGKAFIRNKVKDFIKQQLYKATITAVSEGIFALREYATDWEKYIEKKKCAVCNREYVPFEEKQMFCSNACKKEYYKLYHQSRRHRGKTGRKFQKWQKWEEQKLIEVFKSDNYRYSRQKAAQLSKELGRSEEAIKERLKIIRRRLKGVTL